Protein AF-A0A8B6CYW7-F1 (afdb_monomer_lite)

Secondary structure (DSSP, 8-state):
----------------PPEEE-EEEESSGGG---EEEPPTTEEEEEEEEE-TTS-EEEEEEEEE----

Sequence (68 aa):
MMIIAVFLLLVSKVNCGQDCLSCTGVETYLDCNRHETCSNNEVCFKQKYSTLSGKMLYDFGCSMSQVR

Radius of gyration: 20.1 Å; chains: 1; bounding box: 53×28×56 Å

Structure (mmCIF, N/CA/C/O backbone):
data_AF-A0A8B6CYW7-F1
#
_entry.id   AF-A0A8B6CYW7-F1
#
loop_
_atom_site.group_PDB
_atom_site.id
_atom_site.type_symbol
_atom_site.label_atom_id
_atom_site.label_alt_id
_atom_site.labe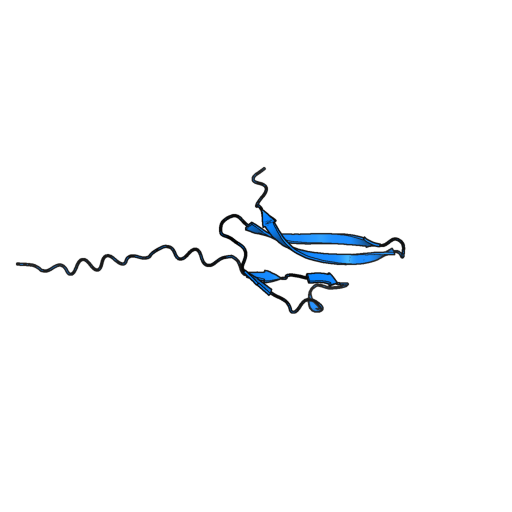l_comp_id
_atom_site.label_asym_id
_atom_site.label_entity_id
_atom_site.label_seq_id
_atom_site.pdbx_PDB_ins_code
_atom_site.Cartn_x
_atom_site.Cartn_y
_atom_site.Cartn_z
_atom_site.occupancy
_atom_site.B_iso_or_equiv
_atom_site.auth_seq_id
_atom_site.auth_comp_id
_atom_site.auth_asym_id
_atom_site.auth_atom_id
_atom_site.pdbx_PDB_model_num
ATOM 1 N N . MET A 1 1 ? 39.426 -14.367 -40.584 1.00 40.88 1 MET A N 1
ATOM 2 C CA . MET A 1 1 ? 38.578 -13.164 -40.432 1.00 40.88 1 MET A CA 1
ATOM 3 C C . MET A 1 1 ? 37.512 -13.516 -39.413 1.00 40.88 1 MET A C 1
ATOM 5 O O . MET A 1 1 ? 36.613 -14.288 -39.713 1.00 40.88 1 MET A O 1
ATOM 9 N N . MET A 1 2 ? 37.738 -13.114 -38.165 1.00 37.69 2 MET A N 1
ATOM 10 C CA . MET A 1 2 ? 36.955 -13.543 -37.012 1.00 37.69 2 MET A CA 1
ATOM 11 C C . MET A 1 2 ? 35.725 -12.643 -36.948 1.00 37.69 2 MET A C 1
ATOM 13 O O . MET A 1 2 ? 35.819 -11.499 -36.510 1.00 37.69 2 MET A O 1
ATOM 17 N N . ILE A 1 3 ? 34.590 -13.129 -37.455 1.00 50.88 3 ILE A N 1
ATOM 18 C CA . ILE A 1 3 ? 33.291 -12.517 -37.179 1.00 50.88 3 ILE A CA 1
ATOM 19 C C . ILE A 1 3 ? 33.033 -12.834 -35.711 1.00 50.88 3 ILE A C 1
ATOM 21 O O . ILE A 1 3 ? 32.377 -13.813 -35.365 1.00 50.88 3 ILE A O 1
ATOM 25 N N . ILE A 1 4 ? 33.651 -12.046 -34.831 1.00 49.91 4 ILE A N 1
ATOM 26 C CA . ILE A 1 4 ? 33.158 -11.877 -33.478 1.00 49.91 4 ILE A CA 1
ATOM 27 C C . ILE A 1 4 ? 31.776 -11.308 -33.736 1.00 49.91 4 ILE A C 1
ATOM 29 O O . ILE A 1 4 ? 31.635 -10.135 -34.079 1.00 49.91 4 ILE A O 1
ATOM 33 N N . ALA A 1 5 ? 30.769 -12.179 -33.720 1.00 50.50 5 ALA A N 1
ATOM 34 C CA . ALA A 1 5 ? 29.402 -11.772 -33.530 1.00 50.50 5 ALA A CA 1
ATOM 35 C C . ALA A 1 5 ? 29.439 -11.071 -32.184 1.00 50.50 5 ALA A C 1
ATOM 37 O O . ALA A 1 5 ? 29.371 -11.690 -31.123 1.00 50.50 5 ALA A O 1
ATOM 38 N N . VAL A 1 6 ? 29.704 -9.772 -32.257 1.00 52.69 6 VAL A N 1
ATOM 39 C CA . VAL A 1 6 ? 29.502 -8.800 -31.217 1.00 52.69 6 VAL A CA 1
ATOM 40 C C . VAL A 1 6 ? 27.995 -8.863 -31.021 1.00 52.69 6 VAL A C 1
ATOM 42 O O . VAL A 1 6 ? 27.235 -8.079 -31.580 1.00 52.69 6 VAL A O 1
ATOM 45 N N . PHE A 1 7 ? 27.563 -9.898 -30.293 1.00 51.91 7 PHE A N 1
ATOM 46 C CA . PHE A 1 7 ? 26.361 -9.927 -29.496 1.00 51.91 7 PHE A CA 1
ATOM 47 C C . PHE A 1 7 ? 26.549 -8.751 -28.543 1.00 51.91 7 PHE A C 1
ATOM 49 O O . PHE A 1 7 ? 26.912 -8.902 -27.379 1.00 51.91 7 PHE A O 1
ATOM 56 N N . LEU A 1 8 ? 26.370 -7.544 -29.087 1.00 54.66 8 LEU A N 1
ATOM 57 C CA . LEU A 1 8 ? 25.853 -6.397 -28.385 1.00 54.66 8 LEU A CA 1
ATOM 58 C C . LEU A 1 8 ? 24.540 -6.914 -27.835 1.00 54.66 8 LEU A C 1
ATOM 60 O O . LEU A 1 8 ? 23.485 -6.797 -28.454 1.00 54.66 8 LEU A O 1
ATOM 64 N N . LEU A 1 9 ? 24.646 -7.579 -26.688 1.00 56.72 9 LEU A N 1
ATOM 65 C CA . LEU A 1 9 ? 23.597 -7.673 -25.715 1.00 56.72 9 LEU A CA 1
ATOM 66 C C . LEU A 1 9 ? 23.298 -6.211 -25.411 1.00 56.72 9 LEU A C 1
ATOM 68 O O . LEU A 1 9 ? 23.862 -5.608 -24.501 1.00 56.72 9 LEU A O 1
ATOM 72 N N . LEU A 1 10 ? 22.453 -5.621 -26.257 1.00 57.06 10 LEU A N 1
ATOM 73 C CA . LEU A 1 10 ? 21.603 -4.504 -25.930 1.00 57.06 10 LEU A CA 1
ATOM 74 C C . LEU A 1 10 ? 20.729 -5.041 -24.802 1.00 57.06 10 LEU A C 1
ATOM 76 O O . LEU A 1 10 ? 19.559 -5.362 -24.982 1.00 57.06 10 LEU A O 1
ATOM 80 N N . VAL A 1 11 ? 21.331 -5.186 -23.621 1.00 58.81 11 VAL A N 1
ATOM 81 C CA . VAL A 1 11 ? 20.622 -5.183 -22.360 1.00 58.81 11 VAL A CA 1
ATOM 82 C C . VAL A 1 11 ? 20.171 -3.739 -22.235 1.00 58.81 11 VAL A C 1
ATOM 84 O O . VAL A 1 11 ? 20.729 -2.941 -21.485 1.00 58.81 11 VAL A O 1
ATOM 87 N N . SER A 1 12 ? 19.210 -3.365 -23.082 1.00 56.78 12 SER A N 1
ATOM 88 C CA . SER A 1 12 ? 18.352 -2.226 -22.856 1.00 56.78 12 SER A CA 1
ATOM 89 C C . SER A 1 12 ? 17.871 -2.459 -21.445 1.00 56.78 12 SER A C 1
ATOM 91 O O . SER A 1 12 ? 17.208 -3.461 -21.180 1.00 56.78 12 SER A O 1
ATOM 93 N N . LYS A 1 13 ? 18.347 -1.636 -20.515 1.00 52.31 13 LYS A N 1
ATOM 94 C CA . LYS A 1 13 ? 17.948 -1.700 -19.122 1.00 52.31 13 LYS A CA 1
ATOM 95 C C . LYS A 1 13 ? 16.453 -1.402 -19.140 1.00 52.31 13 LYS A C 1
ATOM 97 O O . LYS A 1 13 ? 16.058 -0.241 -19.176 1.00 52.31 13 LYS A O 1
ATOM 102 N N . VAL A 1 14 ? 15.633 -2.443 -19.276 1.00 55.03 14 VAL A N 1
ATOM 103 C CA . VAL A 1 14 ? 14.185 -2.324 -19.222 1.00 55.03 14 VAL A CA 1
ATOM 104 C C . VAL A 1 14 ? 13.946 -1.981 -17.770 1.00 55.03 14 VAL A C 1
ATOM 106 O O . VAL A 1 14 ? 14.071 -2.834 -16.894 1.00 55.03 14 VAL A O 1
ATOM 109 N N . ASN A 1 15 ? 13.774 -0.692 -17.499 1.00 56.75 15 ASN A N 1
ATOM 110 C CA . ASN A 1 15 ? 13.419 -0.227 -16.178 1.00 56.75 15 ASN A CA 1
ATOM 111 C C . ASN A 1 15 ? 11.954 -0.630 -16.005 1.00 56.75 15 ASN A C 1
ATOM 113 O O . ASN A 1 15 ? 11.040 0.137 -16.292 1.00 56.75 15 ASN A O 1
ATOM 117 N N . CYS A 1 16 ? 11.739 -1.910 -15.703 1.00 62.38 16 CYS A N 1
ATOM 118 C CA . CYS A 1 16 ? 10.436 -2.415 -15.332 1.00 62.38 16 CYS A CA 1
ATOM 119 C C . CYS A 1 16 ? 10.081 -1.669 -14.052 1.00 62.38 16 CYS A C 1
ATOM 121 O O . CYS A 1 16 ? 10.794 -1.794 -13.056 1.00 62.38 16 CYS A O 1
ATOM 123 N N . GLY A 1 17 ? 9.059 -0.819 -14.128 1.00 71.38 17 GLY A N 1
ATOM 124 C CA . GLY A 1 17 ? 8.568 -0.070 -12.983 1.00 71.38 17 GLY A CA 1
ATOM 125 C C . GLY A 1 17 ? 8.339 -0.977 -11.775 1.00 71.38 17 GLY A C 1
ATOM 126 O O . GLY A 1 17 ? 8.095 -2.177 -11.918 1.00 71.38 17 GLY A O 1
ATOM 127 N N . GLN A 1 18 ? 8.453 -0.417 -10.576 1.00 86.00 18 GLN A N 1
ATOM 128 C CA . GLN A 1 18 ? 8.199 -1.164 -9.349 1.00 86.00 18 GLN A CA 1
ATOM 129 C C . GLN A 1 18 ? 6.697 -1.441 -9.226 1.00 86.00 18 GLN A C 1
ATOM 131 O O . GLN A 1 18 ? 5.902 -0.511 -9.312 1.00 86.00 18 GLN A O 1
ATOM 136 N N . ASP A 1 19 ? 6.306 -2.701 -9.033 1.00 92.00 19 ASP A N 1
ATOM 137 C CA . ASP A 1 19 ? 4.904 -3.055 -8.793 1.00 92.00 19 ASP A CA 1
ATOM 138 C C . ASP A 1 19 ? 4.543 -2.819 -7.320 1.00 92.00 19 ASP A C 1
ATOM 140 O O . ASP A 1 19 ? 5.258 -3.259 -6.413 1.00 92.00 19 ASP A O 1
ATOM 144 N N . CYS A 1 20 ? 3.459 -2.084 -7.085 1.00 92.56 20 CYS A N 1
ATOM 145 C CA . CYS A 1 20 ? 3.047 -1.597 -5.774 1.00 92.56 20 CYS A CA 1
ATOM 146 C C . CYS A 1 20 ? 1.565 -1.858 -5.530 1.00 92.56 20 CYS A C 1
ATOM 148 O O . CYS A 1 20 ? 0.757 -1.836 -6.452 1.00 92.56 20 CYS A O 1
ATOM 150 N N . LEU A 1 21 ? 1.186 -2.037 -4.263 1.00 95.50 21 LEU A N 1
ATOM 151 C CA . LEU A 1 21 ? -0.223 -2.001 -3.874 1.00 95.50 21 LEU A CA 1
ATOM 152 C C . LEU A 1 21 ? -0.807 -0.612 -4.161 1.00 95.50 21 LEU A C 1
ATOM 154 O O . LEU A 1 21 ? -0.169 0.387 -3.846 1.00 95.50 21 LEU A O 1
ATOM 158 N N . SER A 1 22 ? -2.022 -0.562 -4.706 1.00 95.81 22 SER A N 1
ATOM 159 C CA . SER A 1 22 ? -2.733 0.669 -5.079 1.00 95.81 22 SER A CA 1
ATOM 160 C C . SER A 1 22 ? -4.154 0.634 -4.528 1.00 95.81 22 SER A C 1
ATOM 162 O O . SER A 1 22 ? -5.107 0.218 -5.193 1.00 95.81 22 SER A O 1
ATOM 164 N N . CYS A 1 23 ? -4.295 1.010 -3.259 1.00 96.75 23 CYS A N 1
ATOM 165 C CA . CYS A 1 23 ? -5.574 1.029 -2.557 1.00 96.75 23 CYS A CA 1
ATOM 166 C C . CYS A 1 23 ? -5.641 2.208 -1.599 1.00 96.75 23 CYS A C 1
ATOM 168 O O . CYS A 1 23 ? -4.638 2.592 -1.005 1.00 96.75 23 CYS A O 1
ATOM 170 N N . THR A 1 24 ? -6.846 2.724 -1.386 1.00 95.75 24 THR A N 1
ATOM 171 C CA . THR A 1 24 ? -7.107 3.820 -0.452 1.00 95.75 24 THR A CA 1
ATOM 172 C C . THR A 1 24 ? -8.159 3.406 0.564 1.00 95.75 24 THR A C 1
ATOM 174 O O . THR A 1 24 ? -9.181 2.830 0.187 1.00 95.75 24 THR A O 1
ATOM 177 N N . GLY A 1 25 ? -7.945 3.739 1.831 1.00 95.62 25 GLY A N 1
ATOM 178 C CA . GLY A 1 25 ? -8.929 3.568 2.893 1.00 95.62 25 GLY A CA 1
ATOM 179 C C . GLY A 1 25 ? -9.163 2.118 3.301 1.00 95.62 25 GLY A C 1
ATOM 180 O O . GLY A 1 25 ? -10.281 1.776 3.681 1.00 95.62 25 GLY A O 1
ATOM 181 N N . VAL A 1 26 ? -8.143 1.261 3.222 1.00 96.69 26 VAL A N 1
ATOM 182 C CA . VAL A 1 26 ? -8.249 -0.137 3.673 1.00 96.69 26 VAL A CA 1
ATOM 183 C C . VAL A 1 26 ? -7.875 -0.268 5.151 1.00 96.69 26 VAL A C 1
ATOM 185 O O . VAL A 1 26 ? -7.006 0.452 5.642 1.00 96.69 26 VAL A O 1
ATOM 188 N N . GLU A 1 27 ? -8.527 -1.177 5.880 1.00 94.62 27 GLU A N 1
ATOM 189 C CA . GLU A 1 27 ? -8.247 -1.399 7.309 1.00 94.62 27 GLU A CA 1
ATOM 190 C C . GLU A 1 27 ? -6.956 -2.213 7.511 1.00 94.62 27 GLU A C 1
ATOM 192 O O . GLU A 1 27 ? -6.225 -1.999 8.482 1.00 94.62 27 GLU A O 1
ATOM 197 N N . THR A 1 28 ? -6.619 -3.101 6.570 1.00 91.06 28 THR A N 1
ATOM 198 C CA . THR A 1 28 ? -5.381 -3.886 6.583 1.00 91.06 28 THR A CA 1
ATOM 199 C C . THR A 1 28 ? -4.745 -3.968 5.190 1.00 91.06 28 THR A C 1
ATOM 201 O O . THR A 1 28 ? -5.382 -3.701 4.174 1.00 91.06 28 THR A O 1
ATOM 204 N N . TYR A 1 29 ? -3.472 -4.375 5.120 1.00 86.88 29 TYR A N 1
ATOM 205 C CA . TYR A 1 29 ? -2.801 -4.611 3.833 1.00 86.88 29 TYR A CA 1
ATOM 206 C C . TYR A 1 29 ? -3.368 -5.826 3.080 1.00 86.88 29 TYR A C 1
ATOM 208 O O . TYR A 1 29 ? -3.244 -5.888 1.863 1.00 86.88 29 TYR A O 1
ATOM 216 N N . LEU A 1 30 ? -3.986 -6.776 3.792 1.00 91.06 30 LEU A N 1
ATOM 217 C CA . LEU A 1 30 ? -4.572 -7.988 3.209 1.00 91.06 30 LEU A CA 1
ATOM 218 C C . LEU A 1 30 ? -5.856 -7.686 2.430 1.00 91.06 30 LEU A C 1
ATOM 220 O O . LEU A 1 30 ? -6.234 -8.453 1.551 1.00 91.06 30 LEU A O 1
ATOM 224 N N . ASP A 1 31 ? -6.501 -6.558 2.727 1.00 94.12 31 ASP A N 1
ATOM 225 C CA . ASP A 1 31 ? -7.722 -6.125 2.046 1.00 94.12 31 ASP A CA 1
ATOM 226 C C . ASP A 1 31 ? -7.425 -5.453 0.693 1.00 94.12 31 ASP A C 1
ATOM 228 O O . ASP A 1 31 ? -8.339 -5.161 -0.080 1.00 94.12 31 ASP A O 1
ATOM 232 N N . CYS A 1 32 ? -6.146 -5.206 0.383 1.00 94.38 32 CYS A N 1
ATOM 233 C CA . CYS A 1 32 ? -5.716 -4.610 -0.872 1.00 94.38 32 CYS A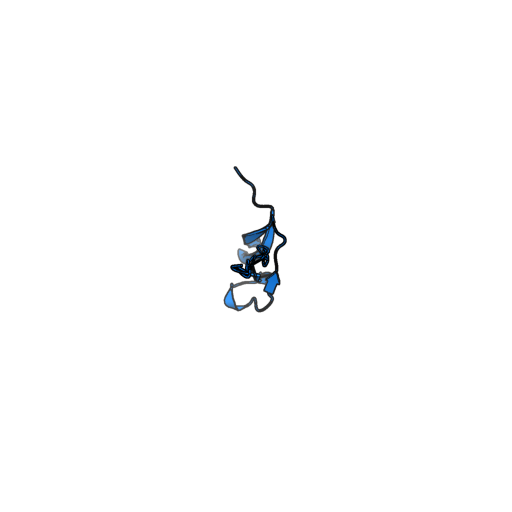 CA 1
ATOM 234 C C . CYS A 1 32 ? -5.226 -5.674 -1.861 1.00 94.38 32 CYS A C 1
ATOM 236 O O . CYS A 1 32 ? -4.124 -6.196 -1.732 1.00 94.38 32 CYS A O 1
ATOM 238 N N . ASN A 1 33 ? -6.024 -5.942 -2.898 1.00 93.38 33 ASN A N 1
ATOM 239 C CA . ASN A 1 33 ? -5.665 -6.864 -3.989 1.00 93.38 33 ASN A CA 1
ATOM 240 C C . ASN A 1 33 ? -5.273 -6.149 -5.292 1.00 93.38 33 ASN A C 1
ATOM 242 O O . ASN A 1 33 ? -4.992 -6.796 -6.304 1.00 93.38 33 ASN A O 1
ATOM 246 N N . ARG A 1 34 ? -5.284 -4.813 -5.298 1.00 95.94 34 ARG A N 1
ATOM 247 C CA . ARG A 1 34 ? -4.987 -4.016 -6.486 1.00 95.94 34 ARG A CA 1
ATOM 248 C C . ARG A 1 34 ? -3.512 -3.647 -6.513 1.00 95.94 34 ARG A C 1
ATOM 250 O O . ARG A 1 34 ? -2.986 -3.138 -5.527 1.00 95.94 34 ARG A O 1
ATOM 257 N N . HIS A 1 35 ? -2.899 -3.871 -7.667 1.00 94.56 35 HIS A N 1
ATOM 258 C CA . HIS A 1 35 ? -1.511 -3.535 -7.939 1.00 94.56 35 HIS A CA 1
ATOM 259 C C . HIS A 1 35 ? -1.434 -2.490 -9.054 1.00 94.56 35 HIS A C 1
ATOM 261 O O . H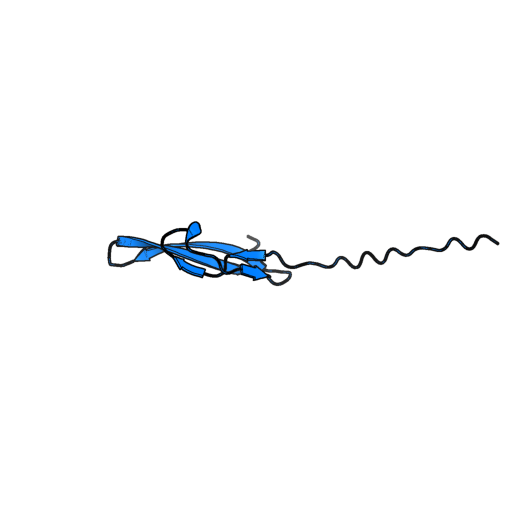IS A 1 35 ? -2.307 -2.436 -9.927 1.00 94.56 35 HIS A O 1
ATOM 267 N N . GLU A 1 36 ? -0.409 -1.652 -9.003 1.00 94.38 36 GLU A N 1
ATOM 268 C CA . GLU A 1 36 ? -0.052 -0.710 -10.052 1.00 94.38 36 GLU A CA 1
ATOM 269 C C . GLU A 1 36 ? 1.466 -0.683 -10.243 1.00 94.38 36 GLU A C 1
ATOM 271 O O . GLU A 1 36 ? 2.236 -0.767 -9.287 1.00 94.38 36 GLU A O 1
ATOM 276 N N . THR A 1 37 ? 1.898 -0.531 -11.492 1.00 93.62 37 THR A N 1
ATOM 277 C CA . THR A 1 37 ? 3.314 -0.398 -11.829 1.00 93.62 37 THR A CA 1
ATOM 278 C C . THR A 1 37 ? 3.712 1.075 -11.799 1.00 93.62 37 THR A C 1
ATOM 280 O O . THR A 1 37 ? 3.222 1.866 -12.604 1.00 93.62 37 THR A O 1
ATOM 283 N N . CYS A 1 38 ? 4.621 1.431 -10.896 1.00 90.25 38 CYS A N 1
ATOM 284 C CA . CYS A 1 38 ? 5.149 2.782 -10.751 1.00 90.25 38 CYS A CA 1
ATOM 285 C C . CYS A 1 38 ? 6.011 3.216 -11.936 1.00 90.25 38 CYS A C 1
ATOM 287 O O . CYS A 1 38 ? 6.726 2.417 -12.543 1.00 90.25 38 CYS A O 1
ATOM 289 N N . SER A 1 39 ? 6.014 4.517 -12.218 1.00 88.31 39 SER A N 1
ATOM 290 C CA . SER A 1 39 ? 6.922 5.124 -13.191 1.00 88.31 39 SER A CA 1
ATOM 291 C C . SER A 1 39 ? 8.376 5.091 -12.701 1.00 88.31 39 SER A C 1
ATOM 293 O O . SER A 1 39 ? 8.659 4.893 -11.524 1.00 88.31 39 SER A O 1
ATOM 295 N N . ASN A 1 40 ? 9.328 5.368 -13.597 1.00 80.44 40 ASN A N 1
ATOM 296 C CA . ASN A 1 40 ? 10.774 5.252 -13.335 1.00 80.44 40 ASN A CA 1
ATOM 297 C C . ASN A 1 40 ? 11.320 6.056 -12.135 1.00 80.44 40 ASN A C 1
ATOM 299 O O . ASN A 1 40 ? 12.416 5.751 -11.673 1.00 80.44 40 ASN A O 1
ATOM 303 N N . ASN A 1 41 ? 10.589 7.065 -11.653 1.00 84.88 41 ASN A N 1
ATOM 304 C CA . ASN A 1 41 ? 10.997 7.950 -10.552 1.00 84.88 41 ASN A CA 1
ATOM 305 C C . ASN A 1 41 ? 10.071 7.848 -9.328 1.00 84.88 41 ASN A C 1
ATOM 307 O O . ASN A 1 41 ? 10.176 8.637 -8.384 1.00 84.88 41 ASN A O 1
ATOM 311 N N . GLU A 1 42 ? 9.141 6.901 -9.367 1.00 89.00 42 GLU A N 1
ATOM 312 C CA . GLU A 1 42 ? 8.179 6.655 -8.310 1.00 89.00 42 GLU A CA 1
ATOM 313 C C . GLU A 1 42 ? 8.597 5.423 -7.505 1.00 89.00 42 GLU A C 1
ATOM 315 O O . GLU A 1 42 ? 9.220 4.492 -8.014 1.00 89.00 42 GLU A O 1
ATOM 320 N N . VAL A 1 43 ? 8.258 5.438 -6.224 1.00 90.75 43 VAL A N 1
ATOM 321 C CA . VAL A 1 43 ? 8.473 4.351 -5.271 1.00 90.75 43 VAL A CA 1
ATOM 322 C C . VAL A 1 43 ? 7.145 3.997 -4.616 1.00 90.75 43 VAL A C 1
ATOM 324 O O . VAL A 1 43 ? 6.256 4.849 -4.514 1.00 90.75 43 VAL A O 1
ATOM 327 N N . CYS A 1 44 ? 7.008 2.761 -4.129 1.00 92.31 44 CYS A N 1
ATOM 328 C CA . CYS A 1 44 ? 5.838 2.413 -3.328 1.00 92.31 44 CYS A CA 1
ATOM 329 C C . CYS A 1 44 ? 5.806 3.274 -2.062 1.00 92.31 44 CYS A C 1
ATOM 331 O O . CYS A 1 44 ? 6.788 3.322 -1.313 1.00 92.31 44 CYS A O 1
ATOM 333 N N . PHE A 1 45 ? 4.658 3.872 -1.765 1.00 92.94 45 PHE A N 1
ATOM 334 C CA . PHE A 1 45 ? 4.403 4.494 -0.476 1.00 92.94 45 PHE A CA 1
ATOM 335 C C . PHE A 1 45 ? 3.332 3.735 0.304 1.00 92.94 45 PHE A C 1
ATOM 337 O O . PHE A 1 45 ? 2.529 2.970 -0.231 1.00 92.94 45 PHE A O 1
ATOM 344 N N . LYS A 1 46 ? 3.338 3.980 1.611 1.00 93.75 46 LYS A N 1
ATOM 345 C CA . LYS A 1 46 ? 2.315 3.538 2.550 1.00 93.75 46 LYS A CA 1
ATOM 346 C C . LYS A 1 46 ? 2.018 4.689 3.493 1.00 93.75 46 LYS A C 1
ATOM 348 O O . LYS A 1 46 ? 2.913 5.152 4.200 1.00 93.75 46 LYS A O 1
ATOM 353 N N . GLN A 1 47 ? 0.763 5.104 3.552 1.00 94.62 47 GLN A N 1
ATOM 354 C CA . GLN A 1 47 ? 0.283 6.109 4.487 1.00 94.62 47 GLN A CA 1
ATOM 355 C C . GLN A 1 47 ? -0.682 5.466 5.478 1.00 94.62 47 GLN A C 1
ATOM 357 O O . GLN A 1 47 ? -1.489 4.619 5.118 1.00 94.62 47 GLN A O 1
ATOM 362 N N . LYS A 1 48 ? -0.576 5.850 6.750 1.00 95.19 48 LYS A N 1
ATOM 363 C CA . LYS A 1 48 ? -1.448 5.394 7.835 1.00 95.19 48 LYS A CA 1
ATOM 364 C C . LYS A 1 48 ? -2.110 6.613 8.462 1.00 95.19 48 LYS A C 1
ATOM 366 O O . LYS A 1 48 ? -1.408 7.560 8.811 1.00 95.19 48 LYS A O 1
ATOM 371 N N . TYR A 1 49 ? -3.425 6.579 8.637 1.00 95.31 49 TYR A N 1
ATOM 372 C CA . TYR A 1 49 ? -4.188 7.679 9.226 1.00 95.31 49 TYR A CA 1
ATOM 373 C C . TYR A 1 49 ? -5.371 7.165 10.047 1.00 95.31 49 TYR A C 1
ATOM 375 O O . TYR A 1 49 ? -5.830 6.037 9.881 1.00 95.31 49 TYR A O 1
ATOM 383 N N . SER A 1 50 ? -5.836 7.995 10.976 1.00 97.00 50 SER A N 1
ATOM 384 C CA . SER A 1 50 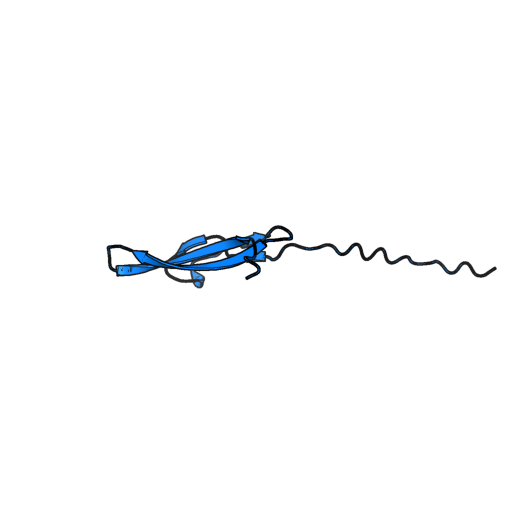? -7.004 7.731 11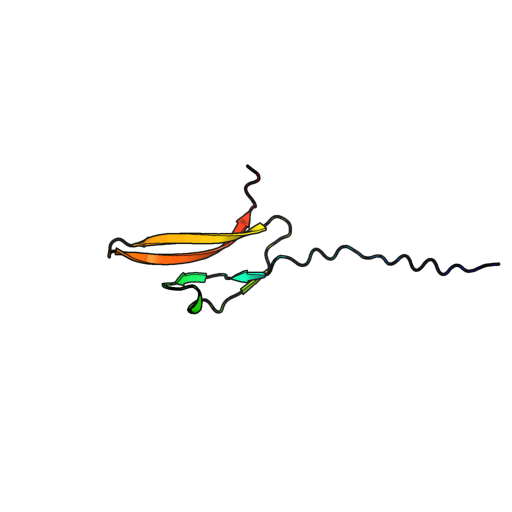.813 1.00 97.00 50 SER A CA 1
ATOM 385 C C . SER A 1 50 ? -8.182 8.579 11.348 1.00 97.00 50 SER A C 1
ATOM 387 O O . SER A 1 50 ? -8.045 9.788 11.164 1.00 97.00 50 SER A O 1
ATOM 389 N N . THR A 1 51 ? -9.351 7.971 11.205 1.00 94.38 51 THR A N 1
ATOM 390 C CA . THR A 1 51 ? -10.600 8.701 10.949 1.00 94.38 51 THR A CA 1
ATOM 391 C C . THR A 1 51 ? -11.125 9.378 12.219 1.00 94.38 51 THR A C 1
ATOM 393 O O . THR A 1 51 ? -10.719 9.038 13.330 1.00 94.38 51 THR A O 1
ATOM 396 N N . LEU A 1 52 ? -12.108 10.273 12.072 1.00 94.38 52 LEU A N 1
ATOM 397 C CA . LEU A 1 52 ? -12.817 10.899 13.202 1.00 94.38 52 LEU A CA 1
ATOM 398 C C . LEU A 1 52 ? -13.502 9.878 14.129 1.00 94.38 52 LEU A C 1
ATOM 400 O O . LEU A 1 52 ? -13.683 10.144 15.310 1.00 94.38 52 LEU A O 1
ATOM 404 N N . SER A 1 53 ? -13.853 8.702 13.601 1.00 95.19 53 SER A N 1
ATOM 405 C CA . SER A 1 53 ? -14.434 7.593 14.371 1.00 95.19 53 SER A CA 1
ATOM 406 C C . SER A 1 53 ? -13.398 6.756 15.137 1.00 95.19 53 SER A C 1
ATOM 408 O O . SER A 1 53 ? -13.756 5.776 15.781 1.00 95.19 53 SER A O 1
ATOM 410 N N . GLY A 1 54 ? -12.109 7.097 15.040 1.00 94.19 54 GLY A N 1
ATOM 411 C CA . GLY A 1 54 ? -11.012 6.344 15.652 1.00 94.19 54 GLY A CA 1
ATOM 412 C C . GLY A 1 54 ? -10.559 5.116 14.855 1.00 94.19 54 GLY A C 1
ATOM 413 O O . GLY A 1 54 ? -9.601 4.458 15.253 1.00 94.19 54 GLY A O 1
ATOM 414 N N . LYS A 1 55 ? -11.194 4.805 13.715 1.00 95.00 55 LYS A N 1
ATOM 415 C CA . LYS A 1 55 ? -10.730 3.731 12.823 1.00 95.00 55 LYS A CA 1
ATOM 416 C C . LYS A 1 55 ? -9.380 4.069 12.199 1.00 95.00 55 LYS A C 1
ATOM 418 O O . LYS A 1 55 ? -9.206 5.185 11.707 1.00 95.00 55 LYS A O 1
ATOM 423 N N . MET A 1 56 ? -8.478 3.091 12.168 1.00 95.94 56 MET A N 1
ATOM 424 C CA . MET A 1 56 ? -7.194 3.182 11.474 1.00 95.94 56 MET A CA 1
ATOM 425 C C . MET A 1 56 ? -7.337 2.694 10.039 1.00 95.94 56 MET A C 1
ATOM 427 O O . MET A 1 56 ? -7.827 1.592 9.822 1.00 95.94 56 MET A O 1
ATOM 431 N N . LEU A 1 57 ? -6.880 3.504 9.089 1.00 96.88 57 LEU A N 1
ATOM 432 C CA . LEU A 1 57 ? -6.901 3.204 7.663 1.00 96.88 57 LEU A CA 1
ATOM 433 C C . LEU A 1 57 ? -5.510 3.366 7.050 1.00 96.88 57 LEU A C 1
ATOM 435 O O . LEU A 1 57 ? -4.634 4.053 7.596 1.00 96.88 57 LEU A O 1
ATOM 439 N N . TYR A 1 58 ? -5.332 2.716 5.907 1.00 96.00 58 TYR A N 1
ATOM 440 C CA . TYR A 1 58 ? -4.104 2.703 5.136 1.00 96.00 58 TYR A CA 1
ATOM 441 C C . TYR A 1 58 ? -4.372 3.067 3.679 1.00 96.00 58 TYR A C 1
ATOM 443 O O . TYR A 1 58 ? -5.327 2.573 3.077 1.00 96.00 58 TYR A O 1
ATOM 451 N N . ASP A 1 59 ? -3.477 3.879 3.121 1.00 96.31 59 ASP A N 1
ATOM 452 C CA . ASP A 1 59 ? -3.381 4.125 1.685 1.00 96.31 59 ASP A CA 1
ATOM 453 C C . ASP A 1 59 ? -2.037 3.593 1.172 1.00 96.31 59 ASP A C 1
ATOM 455 O O . ASP A 1 59 ? -1.009 3.692 1.852 1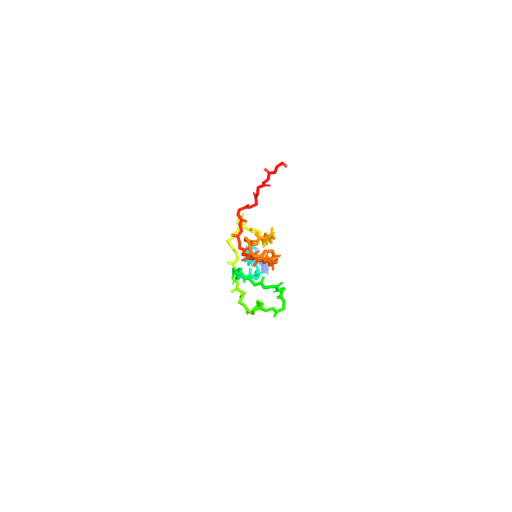.00 96.31 59 ASP A O 1
ATOM 459 N N . PHE A 1 60 ? -2.057 3.039 -0.034 1.00 95.75 60 PHE A N 1
ATOM 460 C CA . PHE A 1 60 ? -0.918 2.490 -0.758 1.00 95.75 60 PHE A CA 1
ATOM 461 C C . PHE A 1 60 ? -0.938 3.008 -2.196 1.00 95.75 60 PHE A C 1
ATOM 463 O O . PHE A 1 60 ? -2.017 3.203 -2.759 1.00 95.75 60 PHE A O 1
ATOM 470 N N . GLY A 1 61 ? 0.239 3.187 -2.788 1.00 94.69 61 GLY A N 1
ATOM 471 C CA . GLY A 1 61 ? 0.368 3.509 -4.207 1.00 94.69 61 GLY A CA 1
ATOM 472 C C . GLY A 1 61 ? 1.789 3.887 -4.595 1.00 94.69 61 GLY A C 1
ATOM 473 O O . GLY A 1 61 ? 2.742 3.656 -3.844 1.00 94.69 61 GLY A O 1
ATOM 474 N N . CYS A 1 62 ? 1.911 4.520 -5.752 1.00 93.69 62 CYS A N 1
ATOM 475 C CA . CYS A 1 62 ? 3.126 5.132 -6.263 1.00 93.69 62 CYS A CA 1
ATOM 476 C C . CYS A 1 62 ? 3.238 6.593 -5.828 1.00 93.69 62 CYS A C 1
ATOM 478 O O . CYS A 1 62 ? 2.281 7.364 -5.884 1.00 93.69 62 CYS A O 1
ATOM 480 N N . SER A 1 63 ? 4.426 6.989 -5.380 1.00 92.06 63 SER A N 1
ATOM 481 C CA . SER A 1 63 ? 4.736 8.385 -5.088 1.00 92.06 63 SER A CA 1
ATOM 482 C C . SER A 1 63 ? 6.155 8.706 -5.512 1.00 92.06 63 SER A C 1
ATOM 484 O O . SER A 1 63 ? 7.037 7.848 -5.473 1.00 92.06 63 SER A O 1
ATOM 486 N N . MET A 1 64 ? 6.392 9.950 -5.914 1.00 89.50 64 MET A N 1
ATOM 487 C CA . MET A 1 64 ? 7.727 10.413 -6.272 1.00 89.50 64 MET A CA 1
ATOM 488 C C . MET A 1 64 ? 8.671 10.208 -5.089 1.00 89.50 64 MET A C 1
ATOM 490 O O . MET A 1 64 ? 8.376 10.631 -3.967 1.00 89.50 64 MET A O 1
ATOM 494 N N . SER A 1 65 ? 9.820 9.580 -5.342 1.00 73.44 65 SER A N 1
ATOM 495 C CA . SER A 1 65 ? 10.857 9.436 -4.323 1.00 73.44 65 SER A CA 1
ATOM 496 C C . SER A 1 65 ? 11.308 10.829 -3.890 1.00 73.44 65 SER A C 1
ATOM 498 O O . SER A 1 65 ? 12.034 11.502 -4.623 1.00 73.44 65 SER A O 1
ATOM 500 N N . GLN A 1 66 ? 10.893 11.288 -2.705 1.00 60.16 66 GLN A N 1
ATOM 501 C CA . GLN A 1 66 ? 11.498 12.470 -2.099 1.00 60.16 66 GLN A CA 1
ATOM 502 C C . GLN A 1 66 ? 12.921 12.089 -1.690 1.00 60.16 66 GLN A C 1
ATOM 504 O O . GLN A 1 66 ? 13.149 11.572 -0.599 1.00 60.16 66 GLN A O 1
ATOM 509 N N . VAL A 1 67 ? 13.874 12.299 -2.601 1.00 48.00 67 VAL A N 1
ATOM 510 C CA . VAL A 1 67 ? 15.298 12.314 -2.271 1.00 48.00 67 VAL A CA 1
ATOM 511 C C . VAL A 1 67 ? 15.476 13.448 -1.266 1.00 48.00 67 VAL A C 1
ATOM 513 O O . VAL A 1 67 ? 15.320 14.617 -1.620 1.00 48.00 67 VAL A O 1
ATOM 516 N N . ARG A 1 68 ? 15.690 13.089 -0.002 1.00 40.50 68 ARG A N 1
ATOM 517 C CA . ARG A 1 68 ? 15.964 14.019 1.090 1.00 40.50 68 ARG A CA 1
ATOM 518 C C . ARG A 1 68 ? 17.436 13.960 1.446 1.00 40.50 68 ARG A C 1
ATOM 520 O O . ARG A 1 68 ? 17.971 12.829 1.464 1.00 40.50 68 ARG A O 1
#

Foldseek 3Di:
DDPPVPPPPCVVVPLFADKKFADWFALDPVVTPDIDGEDSQWDKDKDWDADPVRRIGIGIDIDGPPPD

Organism: Mytilus galloprovincialis (NCBI:txid29158)

pLDDT: mean 81.14, std 18.84, range [37.69, 97.0]